Protein AF-A0A1Y4AXN7-F1 (afdb_monomer_lite)

Foldseek 3Di:
DFWKWKAFQVDGDIDIADDPDQLRRLVVVQCCCVVVVVDPHDDSVRMDTDTDDDDPDPDDDDDD

Radius of gyration: 12.22 Å; chains: 1; bounding box: 35×19×26 Å

pLDDT: mean 86.27, std 16.47, range [35.47, 97.88]

Structure (mmCIF, N/CA/C/O backbone):
data_AF-A0A1Y4AXN7-F1
#
_entry.id   AF-A0A1Y4AXN7-F1
#
loop_
_atom_site.group_PDB
_atom_site.id
_atom_site.type_symbol
_atom_site.label_atom_id
_atom_site.label_alt_id
_atom_site.label_comp_id
_atom_site.label_asym_id
_atom_site.label_entity_id
_atom_site.label_seq_id
_atom_site.pdbx_PDB_ins_code
_atom_site.Cartn_x
_atom_site.Cartn_y
_atom_site.Cartn_z
_atom_site.occupancy
_atom_site.B_iso_or_equiv
_atom_site.auth_seq_id
_atom_site.auth_comp_id
_atom_site.auth_asym_id
_atom_site.auth_atom_id
_atom_site.pdbx_PDB_model_num
ATOM 1 N N . MET A 1 1 ? -0.589 -1.794 15.355 1.00 80.44 1 MET A N 1
ATOM 2 C CA . MET A 1 1 ? -0.774 -2.593 14.132 1.00 80.44 1 MET A CA 1
ATOM 3 C C . MET A 1 1 ? -2.219 -2.525 13.665 1.00 80.44 1 MET A C 1
ATOM 5 O O . MET A 1 1 ? -3.116 -2.921 14.403 1.00 80.44 1 MET A O 1
ATOM 9 N N . LYS A 1 2 ? -2.420 -1.959 12.476 1.00 89.94 2 LYS A N 1
ATOM 10 C CA . LYS A 1 2 ? -3.706 -1.739 11.804 1.00 89.94 2 LYS A CA 1
ATOM 11 C C . LYS A 1 2 ? -3.718 -2.493 10.475 1.00 89.94 2 LYS A C 1
ATOM 13 O O . LYS A 1 2 ? -2.654 -2.885 9.992 1.00 89.94 2 LYS A O 1
ATOM 18 N N . LEU A 1 3 ? -4.903 -2.717 9.916 1.00 92.62 3 LEU A N 1
ATOM 19 C CA . LEU A 1 3 ? -5.071 -3.283 8.579 1.00 92.62 3 LEU A CA 1
ATOM 20 C C . LEU A 1 3 ? -5.276 -2.139 7.582 1.00 92.62 3 LEU A C 1
ATOM 22 O O . LEU A 1 3 ? -5.990 -1.187 7.887 1.00 92.62 3 LEU A O 1
ATOM 26 N N . TRP A 1 4 ? -4.666 -2.239 6.407 1.00 93.94 4 TRP A N 1
ATOM 27 C CA . TRP A 1 4 ? -4.721 -1.215 5.369 1.00 93.94 4 TRP A CA 1
ATOM 28 C C . TRP A 1 4 ? -5.175 -1.827 4.049 1.00 93.94 4 TRP A C 1
ATOM 30 O O . TRP A 1 4 ? -4.716 -2.907 3.671 1.00 93.94 4 TRP A O 1
ATOM 40 N N . SER A 1 5 ? -6.091 -1.133 3.381 1.00 93.00 5 SER A N 1
ATOM 41 C CA . SER A 1 5 ? -6.486 -1.374 1.998 1.00 93.00 5 SER A CA 1
ATOM 42 C C . SER A 1 5 ? -5.584 -0.526 1.114 1.00 93.00 5 SER A C 1
ATOM 44 O O . SER A 1 5 ? -5.641 0.698 1.202 1.00 93.00 5 SER A O 1
ATOM 46 N N . LEU A 1 6 ? -4.729 -1.155 0.314 1.00 94.69 6 LEU A N 1
ATOM 47 C CA . LEU A 1 6 ? -3.754 -0.471 -0.527 1.00 94.69 6 LEU A CA 1
ATOM 48 C C . LEU A 1 6 ? -4.099 -0.656 -2.004 1.00 94.69 6 LEU A C 1
ATOM 50 O O . LEU A 1 6 ? -4.521 -1.740 -2.421 1.00 94.69 6 LEU A O 1
ATOM 54 N N . HIS A 1 7 ? -3.856 0.379 -2.795 1.00 94.88 7 HIS A N 1
ATOM 55 C CA . HIS A 1 7 ? -3.978 0.352 -4.245 1.00 94.88 7 HIS A CA 1
ATOM 56 C C . HIS A 1 7 ? -2.757 1.011 -4.884 1.00 94.88 7 HIS A C 1
ATOM 58 O O . HIS A 1 7 ? -2.206 1.979 -4.360 1.00 94.88 7 HIS A O 1
ATOM 64 N N . ASN A 1 8 ? -2.316 0.451 -6.005 1.00 94.31 8 ASN A N 1
ATOM 65 C CA . ASN A 1 8 ? -1.236 1.020 -6.792 1.00 94.31 8 ASN A CA 1
ATOM 66 C C . ASN A 1 8 ? -1.815 2.026 -7.798 1.00 94.31 8 ASN A C 1
ATOM 68 O O . ASN A 1 8 ? -2.742 1.710 -8.539 1.00 94.31 8 ASN A O 1
ATOM 72 N N . GLU A 1 9 ? -1.278 3.240 -7.836 1.00 92.62 9 GLU A N 1
ATOM 73 C CA . GLU A 1 9 ? -1.754 4.308 -8.723 1.00 92.62 9 GLU A CA 1
ATOM 74 C C . GLU A 1 9 ? -1.219 4.169 -10.158 1.00 92.62 9 GLU A C 1
ATOM 76 O O . GLU A 1 9 ? -1.786 4.718 -11.103 1.00 92.62 9 GLU A O 1
ATOM 81 N N . SER A 1 10 ? -0.122 3.428 -10.337 1.00 90.31 10 SER A N 1
ATOM 82 C CA . SER A 1 10 ? 0.538 3.226 -11.634 1.00 90.31 10 SER A CA 1
ATOM 83 C C . SER A 1 10 ? 0.111 1.936 -12.344 1.00 90.31 10 SER A C 1
ATOM 85 O O . SER A 1 10 ? 0.355 1.787 -13.543 1.00 90.31 10 SER A O 1
ATOM 87 N N . GLN A 1 11 ? -0.496 0.985 -11.628 1.00 86.62 11 GLN A N 1
ATOM 88 C CA . GLN A 1 11 ? -0.860 -0.344 -12.130 1.00 86.62 11 GLN A CA 1
ATOM 89 C C . GLN A 1 11 ? -2.164 -0.829 -11.484 1.00 86.62 11 GLN A C 1
ATOM 91 O O . GLN A 1 11 ? -2.426 -0.529 -10.328 1.00 86.62 11 GLN A O 1
ATOM 96 N N . MET A 1 12 ? -2.962 -1.648 -12.181 1.00 88.56 12 MET A N 1
ATOM 97 C CA . MET A 1 12 ? -4.137 -2.299 -11.573 1.00 88.56 12 MET A CA 1
ATOM 98 C C . MET A 1 12 ? -3.701 -3.391 -10.586 1.00 88.56 12 MET A C 1
ATOM 100 O O . MET A 1 12 ? -3.635 -4.573 -10.927 1.00 88.56 12 MET A O 1
ATOM 104 N N . MET A 1 13 ? -3.381 -2.985 -9.360 1.00 90.06 13 MET A N 1
ATOM 105 C CA . MET A 1 13 ? -2.946 -3.866 -8.285 1.00 90.06 13 MET A CA 1
ATOM 106 C C . MET A 1 13 ? -3.490 -3.375 -6.948 1.00 90.06 13 MET A C 1
ATOM 108 O O . 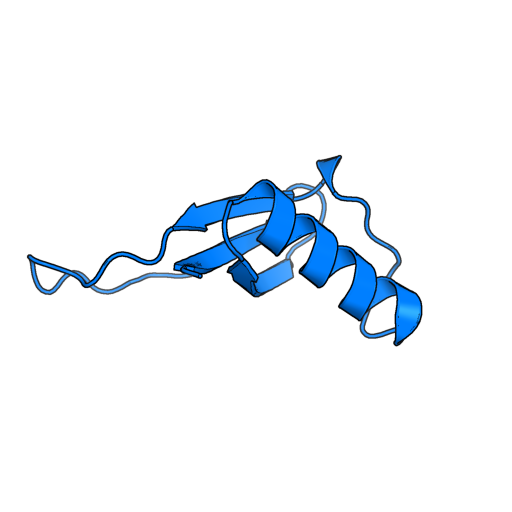MET A 1 13 ? -3.418 -2.191 -6.630 1.00 90.06 13 MET A O 1
ATOM 112 N N . TYR A 1 14 ? -3.987 -4.318 -6.152 1.00 92.19 14 TYR A N 1
ATOM 113 C CA . TYR A 1 14 ? -4.511 -4.070 -4.816 1.00 92.19 14 TYR A CA 1
ATOM 114 C C . TYR A 1 14 ? -3.832 -5.010 -3.830 1.00 92.19 14 TYR A C 1
ATOM 116 O O . TYR A 1 14 ? -3.530 -6.161 -4.160 1.00 92.19 14 TYR A O 1
ATOM 124 N N . ALA A 1 15 ? -3.615 -4.529 -2.614 1.00 92.62 15 ALA A N 1
ATOM 125 C CA . ALA A 1 15 ? -3.055 -5.323 -1.536 1.00 92.62 15 ALA A CA 1
ATOM 126 C C . ALA A 1 15 ? -3.778 -5.024 -0.226 1.00 92.62 15 ALA A C 1
ATOM 128 O O . ALA A 1 15 ? -4.303 -3.935 -0.009 1.00 92.62 15 ALA A O 1
ATOM 129 N N . VAL A 1 16 ? -3.777 -6.005 0.670 1.00 92.75 16 VAL A N 1
ATOM 130 C CA . VAL A 1 16 ? -4.206 -5.818 2.053 1.00 92.75 16 VAL A CA 1
ATOM 131 C C . VAL A 1 16 ? -3.013 -6.132 2.939 1.00 92.75 16 VAL A C 1
ATOM 133 O O . VAL A 1 16 ? -2.475 -7.238 2.880 1.00 92.75 16 VAL A O 1
ATOM 136 N N . ALA A 1 17 ? -2.590 -5.160 3.743 1.00 94.00 17 ALA A N 1
ATOM 137 C CA . ALA A 1 17 ? -1.363 -5.265 4.523 1.00 94.00 17 ALA A CA 1
ATOM 138 C C . ALA A 1 17 ? -1.546 -4.774 5.959 1.00 94.00 17 ALA A C 1
ATOM 140 O O . ALA A 1 17 ? -2.322 -3.861 6.242 1.00 94.00 17 ALA A O 1
ATOM 141 N N . TYR A 1 18 ? -0.799 -5.385 6.878 1.00 94.81 18 TYR A N 1
ATOM 142 C CA . TYR A 1 18 ? -0.679 -4.895 8.245 1.00 94.81 18 TYR A CA 1
ATOM 143 C C . TYR A 1 18 ? 0.439 -3.856 8.337 1.00 94.81 18 TYR A C 1
ATOM 145 O O . TYR A 1 18 ? 1.531 -4.080 7.814 1.00 94.81 18 TYR A O 1
ATOM 153 N N . GLY A 1 19 ? 0.192 -2.774 9.071 1.00 95.25 19 GLY A N 1
ATOM 154 C CA . GLY A 1 19 ? 1.206 -1.768 9.383 1.00 95.25 19 GLY A CA 1
ATOM 155 C C . GLY A 1 19 ? 0.796 -0.876 10.549 1.00 95.25 19 GLY A C 1
ATOM 156 O O . GLY A 1 19 ? -0.392 -0.752 10.869 1.00 95.25 19 GLY A O 1
ATOM 157 N N . ASP A 1 20 ? 1.768 -0.274 11.226 1.00 95.88 20 ASP A N 1
ATOM 158 C CA . ASP A 1 20 ? 1.500 0.702 12.292 1.00 95.88 20 ASP A CA 1
ATOM 159 C C . ASP A 1 20 ? 1.046 2.061 11.733 1.00 95.88 20 ASP A C 1
ATOM 161 O O . ASP A 1 20 ? 0.245 2.756 12.363 1.00 95.88 20 ASP A O 1
ATOM 165 N N . THR A 1 21 ? 1.487 2.390 10.518 1.00 96.62 21 THR A N 1
ATOM 166 C CA . THR A 1 21 ? 1.066 3.541 9.708 1.00 96.62 21 THR A CA 1
ATOM 167 C C . THR A 1 21 ? 0.805 3.092 8.266 1.00 96.62 21 THR A C 1
ATOM 169 O O . THR A 1 21 ? 1.180 1.979 7.892 1.00 96.62 21 THR A O 1
ATOM 172 N N . LEU A 1 22 ? 0.195 3.958 7.446 1.00 95.88 22 LEU A N 1
ATOM 173 C CA . LEU A 1 22 ? 0.021 3.710 6.009 1.00 95.88 22 LEU A CA 1
ATOM 174 C C . LEU A 1 22 ? 1.372 3.449 5.329 1.00 95.88 22 LEU A C 1
ATOM 176 O O . LEU A 1 22 ? 1.533 2.458 4.625 1.00 95.88 22 LEU A O 1
ATOM 180 N N . GLN A 1 23 ? 2.365 4.293 5.624 1.00 97.81 23 GLN A N 1
ATOM 181 C CA . GLN A 1 23 ? 3.716 4.178 5.078 1.00 97.81 23 GLN A CA 1
ATOM 182 C C . GLN A 1 23 ? 4.367 2.828 5.421 1.00 97.81 23 GLN A C 1
ATOM 184 O O . GLN A 1 23 ? 4.923 2.180 4.541 1.00 97.81 23 GLN A O 1
ATOM 189 N N . ASP A 1 24 ? 4.251 2.361 6.670 1.00 97.81 24 ASP A N 1
ATOM 190 C CA . ASP A 1 24 ? 4.777 1.047 7.079 1.00 97.81 24 ASP A CA 1
ATOM 191 C C . ASP A 1 24 ? 4.089 -0.102 6.316 1.00 97.81 24 ASP A C 1
ATOM 193 O O . ASP A 1 24 ? 4.746 -1.046 5.875 1.00 97.81 24 ASP A O 1
ATOM 197 N N . ALA A 1 25 ? 2.772 -0.015 6.096 1.00 97.44 25 ALA A N 1
ATOM 198 C CA . ALA A 1 25 ? 2.040 -1.011 5.311 1.00 97.44 25 ALA A CA 1
ATOM 199 C C . ALA A 1 25 ? 2.472 -1.024 3.830 1.00 97.44 25 ALA A C 1
ATOM 201 O O . ALA A 1 25 ? 2.652 -2.102 3.250 1.00 97.44 25 ALA A O 1
ATOM 202 N N . ILE A 1 26 ? 2.690 0.152 3.232 1.00 97.88 26 ILE A N 1
ATOM 203 C CA . ILE A 1 26 ? 3.185 0.301 1.855 1.00 97.88 26 ILE A CA 1
ATOM 204 C C . ILE A 1 26 ? 4.600 -0.271 1.719 1.00 97.88 26 ILE A C 1
ATOM 206 O O . ILE A 1 26 ? 4.858 -1.075 0.821 1.00 97.88 26 ILE A O 1
ATOM 210 N N . GLU A 1 27 ? 5.514 0.086 2.624 1.00 97.88 27 GLU A N 1
ATOM 211 C CA . GLU A 1 27 ? 6.905 -0.379 2.591 1.00 97.88 27 GLU A CA 1
ATOM 212 C C . GLU A 1 27 ? 6.997 -1.903 2.703 1.00 97.88 27 GLU A C 1
ATOM 214 O O . GLU A 1 27 ? 7.734 -2.547 1.951 1.00 97.88 27 GLU A O 1
ATOM 219 N N . ARG A 1 28 ? 6.197 -2.505 3.591 1.00 96.56 28 ARG A N 1
ATOM 220 C CA . ARG A 1 28 ? 6.101 -3.967 3.719 1.00 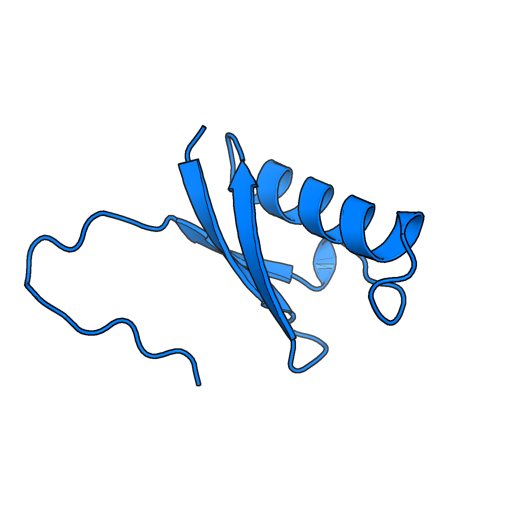96.56 28 ARG A CA 1
ATOM 221 C C . ARG A 1 28 ? 5.574 -4.623 2.451 1.00 96.56 28 ARG A C 1
ATOM 223 O O . ARG A 1 28 ? 6.099 -5.665 2.067 1.00 96.56 28 ARG A O 1
ATOM 230 N N . THR A 1 29 ? 4.575 -4.018 1.813 1.00 96.38 29 THR A N 1
ATOM 231 C CA . THR A 1 29 ? 3.987 -4.517 0.562 1.00 96.38 29 THR A CA 1
ATOM 232 C C . THR A 1 29 ? 5.003 -4.470 -0.575 1.00 96.38 29 THR A C 1
ATOM 234 O O . THR A 1 29 ? 5.228 -5.484 -1.234 1.00 96.38 29 THR A O 1
ATOM 237 N N . CYS A 1 30 ? 5.692 -3.338 -0.753 1.00 96.56 30 CYS A N 1
ATOM 238 C CA . CYS A 1 30 ? 6.743 -3.199 -1.762 1.00 96.56 30 CYS A CA 1
ATOM 239 C C . CYS A 1 30 ? 7.879 -4.199 -1.525 1.00 96.56 30 CYS A C 1
ATOM 241 O O . CYS A 1 30 ? 8.324 -4.861 -2.461 1.00 96.56 30 CYS A O 1
ATOM 243 N N . ARG A 1 31 ? 8.317 -4.360 -0.268 1.00 97.19 31 ARG A N 1
ATOM 244 C CA . ARG A 1 31 ? 9.344 -5.341 0.094 1.00 97.19 31 ARG A CA 1
ATOM 245 C C . ARG A 1 31 ? 8.909 -6.769 -0.238 1.00 97.19 31 ARG A C 1
ATOM 247 O O . ARG A 1 31 ? 9.664 -7.483 -0.886 1.00 97.19 31 ARG A O 1
ATOM 254 N N . GLU A 1 32 ? 7.697 -7.170 0.149 1.00 95.88 32 GLU A N 1
ATOM 255 C CA . GLU A 1 32 ? 7.173 -8.513 -0.138 1.00 95.88 32 GLU A CA 1
ATOM 256 C C . GLU A 1 32 ? 7.108 -8.786 -1.646 1.00 95.88 32 GLU A C 1
ATOM 258 O O . GLU A 1 32 ? 7.506 -9.865 -2.087 1.00 95.88 32 GLU A O 1
ATOM 263 N N . ILE A 1 33 ? 6.651 -7.814 -2.441 1.00 94.88 33 ILE A N 1
ATOM 264 C CA . ILE A 1 33 ? 6.569 -7.947 -3.900 1.00 94.88 33 ILE A CA 1
ATOM 265 C C . ILE A 1 33 ? 7.962 -8.083 -4.515 1.00 94.88 33 ILE A C 1
ATOM 267 O O . ILE A 1 33 ? 8.197 -9.023 -5.278 1.00 94.88 33 ILE A O 1
ATOM 271 N N . ASN A 1 34 ? 8.874 -7.177 -4.160 1.00 96.56 34 ASN A N 1
ATOM 272 C CA . ASN A 1 34 ? 10.186 -7.068 -4.789 1.00 96.56 34 ASN A CA 1
ATOM 273 C C . ASN A 1 34 ? 11.137 -8.195 -4.358 1.00 96.56 34 ASN A C 1
ATOM 275 O O . ASN A 1 34 ? 11.826 -8.764 -5.199 1.00 96.56 34 ASN A O 1
ATOM 279 N N . GLU A 1 35 ? 11.177 -8.549 -3.069 1.00 97.56 35 GLU A N 1
ATOM 280 C CA . GLU A 1 35 ? 12.087 -9.590 -2.563 1.00 97.56 35 GLU A CA 1
ATOM 281 C C . GLU A 1 35 ? 11.646 -10.999 -2.982 1.00 97.56 35 GLU A C 1
ATOM 283 O O . GLU A 1 35 ? 12.489 -11.870 -3.200 1.00 97.56 35 GLU A O 1
ATOM 288 N N . ASN A 1 36 ? 10.337 -11.224 -3.142 1.00 96.38 36 ASN A N 1
ATOM 289 C CA . ASN A 1 36 ? 9.792 -12.538 -3.496 1.00 96.38 36 ASN A CA 1
ATOM 290 C C . ASN A 1 36 ? 9.351 -12.647 -4.964 1.00 96.38 36 ASN A C 1
ATOM 292 O O . ASN A 1 36 ? 8.779 -13.671 -5.341 1.00 96.38 36 ASN A O 1
ATOM 296 N N . ASN A 1 37 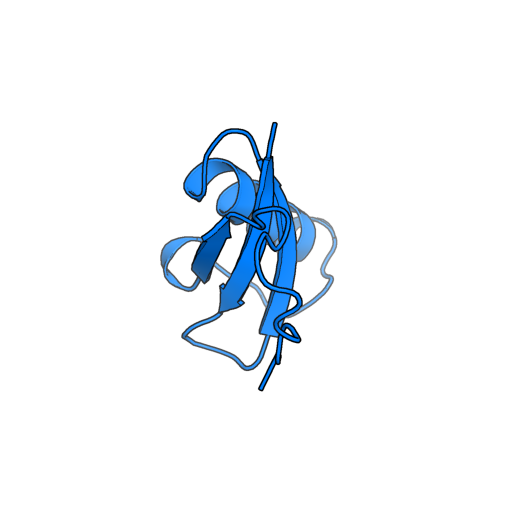? 9.593 -11.620 -5.789 1.00 92.12 37 ASN A N 1
ATOM 297 C CA . ASN A 1 37 ? 9.180 -11.553 -7.197 1.00 92.12 37 ASN A CA 1
ATOM 298 C C . ASN A 1 37 ? 7.698 -11.928 -7.406 1.00 92.12 37 ASN A C 1
ATOM 300 O O . ASN A 1 37 ? 7.357 -12.710 -8.296 1.00 92.12 37 ASN A O 1
ATOM 304 N N . ARG A 1 38 ? 6.806 -11.412 -6.548 1.00 87.06 38 ARG A N 1
ATOM 305 C CA . ARG A 1 38 ? 5.358 -11.698 -6.637 1.00 87.06 38 ARG A CA 1
ATOM 306 C C . ARG A 1 38 ? 4.699 -11.009 -7.834 1.00 87.06 38 ARG A C 1
ATOM 308 O O . ARG A 1 38 ? 3.639 -11.452 -8.266 1.00 87.06 38 ARG A O 1
ATOM 315 N N . SER A 1 39 ? 5.309 -9.933 -8.328 1.00 88.06 39 SER A N 1
ATOM 316 C CA . SER A 1 39 ? 4.876 -9.141 -9.479 1.00 88.06 39 SER A CA 1
ATOM 317 C C . SER A 1 39 ? 6.069 -8.374 -10.068 1.00 88.06 39 SER A C 1
ATOM 319 O O . SER A 1 39 ? 7.209 -8.561 -9.636 1.00 88.06 39 SER A O 1
ATOM 321 N N . GLU A 1 40 ? 5.801 -7.505 -11.043 1.00 90.81 40 GLU A N 1
ATOM 322 C CA . GLU A 1 40 ? 6.721 -6.451 -11.465 1.00 90.81 40 GLU A CA 1
ATOM 323 C C . GLU A 1 40 ? 7.184 -5.595 -10.279 1.00 90.81 40 GLU A C 1
ATOM 325 O O . GLU A 1 40 ? 6.473 -5.425 -9.284 1.00 90.81 40 GLU A O 1
ATOM 330 N N . TYR A 1 41 ? 8.399 -5.060 -10.405 1.00 93.81 41 TYR A N 1
ATOM 331 C CA . TYR A 1 41 ? 8.992 -4.198 -9.393 1.00 93.81 41 TYR A CA 1
ATOM 332 C C . TYR A 1 41 ? 8.105 -2.979 -9.121 1.00 93.81 41 TYR A C 1
ATOM 334 O O . TYR A 1 41 ? 7.665 -2.304 -10.052 1.00 93.81 41 TYR A O 1
ATOM 342 N N . THR A 1 42 ? 7.920 -2.651 -7.843 1.00 95.12 42 THR A N 1
ATOM 343 C CA . THR A 1 42 ? 7.149 -1.480 -7.415 1.00 95.12 42 THR A CA 1
ATOM 344 C C . THR A 1 42 ? 7.875 -0.674 -6.342 1.00 95.12 42 THR A C 1
ATOM 346 O O . THR A 1 42 ? 8.662 -1.214 -5.566 1.00 95.12 42 THR A O 1
ATOM 349 N N . ALA A 1 43 ? 7.582 0.624 -6.270 1.00 96.75 43 ALA A N 1
ATOM 350 C CA . ALA A 1 43 ? 8.143 1.542 -5.284 1.00 96.75 43 ALA A CA 1
ATOM 351 C C . ALA A 1 43 ? 7.036 2.196 -4.429 1.00 96.75 43 ALA A C 1
ATOM 353 O O . ALA A 1 43 ? 5.905 2.288 -4.917 1.00 96.75 43 ALA A O 1
ATOM 354 N N . PRO A 1 44 ? 7.323 2.618 -3.180 1.00 97.12 44 PRO A N 1
ATOM 355 C CA . PRO A 1 44 ? 6.324 3.164 -2.255 1.00 97.12 44 PRO A CA 1
ATOM 356 C C . PRO A 1 44 ?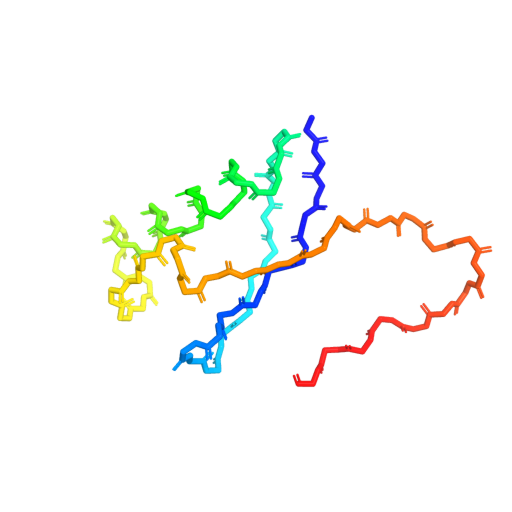 5.511 4.342 -2.799 1.00 97.12 44 PRO A C 1
ATOM 358 O O . PRO A 1 44 ? 4.323 4.433 -2.525 1.00 97.12 44 PRO A O 1
ATOM 361 N N . GLU A 1 45 ? 6.125 5.210 -3.600 1.00 96.94 45 GLU A N 1
ATOM 362 C CA . GLU A 1 45 ? 5.489 6.379 -4.217 1.00 96.94 45 GLU A CA 1
ATOM 363 C C . GLU A 1 45 ? 4.371 6.042 -5.213 1.00 96.94 45 GLU A C 1
ATOM 365 O O . GLU A 1 45 ? 3.609 6.927 -5.581 1.00 96.94 45 GLU A O 1
ATOM 370 N N . ASN A 1 46 ? 4.269 4.780 -5.642 1.00 96.62 46 ASN A N 1
ATOM 371 C CA . ASN A 1 46 ? 3.213 4.314 -6.539 1.00 96.62 46 ASN A CA 1
ATOM 372 C C . ASN A 1 46 ? 2.007 3.746 -5.782 1.00 96.62 46 ASN A C 1
ATOM 374 O O . ASN A 1 46 ? 1.117 3.194 -6.424 1.00 96.62 46 ASN A O 1
ATOM 378 N N . TRP A 1 47 ? 2.000 3.785 -4.450 1.00 96.62 47 TRP A N 1
ATOM 379 C CA . TRP A 1 47 ? 0.949 3.197 -3.627 1.00 96.62 47 TRP A CA 1
ATOM 380 C C . TRP A 1 47 ? 0.289 4.243 -2.743 1.00 96.62 47 TRP A C 1
ATOM 382 O O . TRP A 1 47 ? 0.962 5.054 -2.112 1.00 96.62 47 TRP A O 1
ATOM 392 N N . ASP A 1 48 ? -1.026 4.123 -2.622 1.00 96.38 48 ASP A N 1
ATOM 393 C CA . ASP A 1 48 ? -1.822 4.819 -1.620 1.00 96.38 48 ASP A CA 1
ATOM 394 C C . ASP A 1 48 ? -2.811 3.831 -0.979 1.00 96.38 48 ASP A C 1
ATOM 396 O O . ASP A 1 48 ? -2.872 2.643 -1.329 1.00 96.38 48 ASP A O 1
ATOM 400 N N . GLY A 1 49 ? -3.570 4.281 0.013 1.00 93.81 49 GLY A N 1
ATOM 401 C CA . GLY A 1 49 ? -4.528 3.429 0.688 1.00 93.81 49 GLY A CA 1
ATOM 402 C C . GLY A 1 49 ? -5.236 4.063 1.870 1.00 93.81 49 GLY A C 1
ATOM 403 O O . GLY A 1 49 ? -5.011 5.205 2.259 1.00 93.81 49 GLY A O 1
ATOM 404 N N . GLU A 1 50 ? -6.097 3.263 2.482 1.00 93.06 50 GLU A N 1
ATOM 405 C CA . GLU A 1 50 ? -6.906 3.668 3.624 1.00 93.06 50 GLU A CA 1
ATOM 406 C C . GLU A 1 50 ? -6.881 2.616 4.733 1.00 93.06 50 GLU A C 1
ATOM 408 O O . GLU A 1 50 ? -6.724 1.413 4.500 1.00 93.06 50 GLU A O 1
ATOM 413 N N . GLU A 1 51 ? -7.015 3.075 5.977 1.00 91.12 51 GLU A N 1
ATOM 414 C CA . GLU A 1 51 ? -7.140 2.182 7.124 1.00 91.12 51 GLU A CA 1
ATOM 415 C C . GLU A 1 51 ? -8.471 1.431 7.041 1.00 91.12 51 GLU A C 1
ATOM 417 O O . GLU A 1 51 ? -9.546 2.037 6.981 1.00 91.12 51 GLU A O 1
ATOM 422 N N . PHE A 1 52 ? -8.402 0.103 7.115 1.00 84.25 52 PHE A N 1
ATOM 423 C CA . PHE A 1 52 ? -9.577 -0.735 7.293 1.00 84.25 52 PHE A CA 1
ATOM 424 C C . PHE A 1 52 ? -10.183 -0.449 8.668 1.00 84.25 52 PHE A C 1
ATOM 426 O O . PHE A 1 52 ? -9.692 -0.913 9.698 1.00 84.25 52 PHE A O 1
ATOM 433 N N . ASN A 1 53 ? -11.276 0.305 8.680 1.00 72.12 53 ASN A N 1
ATOM 434 C CA . ASN A 1 53 ? -12.062 0.541 9.880 1.00 72.12 53 ASN A CA 1
ATOM 435 C C . ASN A 1 53 ? -13.231 -0.446 9.934 1.00 72.12 53 ASN A C 1
ATOM 437 O O . ASN A 1 53 ? -13.915 -0.662 8.931 1.00 72.12 53 ASN A O 1
ATOM 441 N N . GLU A 1 54 ? -13.485 -1.029 11.111 1.00 63.25 54 GLU A N 1
ATOM 442 C CA . GLU A 1 54 ? -14.703 -1.810 11.333 1.00 63.25 54 GLU A CA 1
ATOM 443 C C . GLU A 1 54 ? -15.919 -0.954 10.975 1.00 63.25 54 GLU A C 1
ATOM 445 O O . GLU A 1 54 ? -16.164 0.128 11.516 1.00 63.25 54 GLU A O 1
ATOM 450 N N . ASN A 1 55 ? -16.660 -1.446 9.996 1.00 57.53 55 ASN A N 1
ATOM 451 C CA . ASN A 1 55 ? -17.794 -0.777 9.405 1.00 57.53 55 ASN A CA 1
ATOM 452 C C . ASN A 1 55 ? -18.901 -0.552 10.443 1.00 57.53 55 ASN A C 1
ATOM 454 O O . ASN A 1 55 ? -19.616 -1.480 10.818 1.00 57.53 55 ASN A O 1
ATOM 458 N N . LYS A 1 56 ? -19.083 0.697 10.880 1.00 50.44 56 LYS A N 1
ATOM 459 C CA . LYS A 1 56 ? -20.151 1.072 11.823 1.00 50.44 56 LYS A CA 1
ATOM 460 C C . LYS A 1 56 ? -21.553 1.116 11.196 1.00 50.44 56 LYS A C 1
ATOM 462 O O . LYS A 1 56 ? -22.519 1.267 11.938 1.00 50.44 56 LYS A O 1
ATOM 467 N N . TYR A 1 57 ? -21.682 0.992 9.870 1.00 55.72 57 TYR A N 1
ATOM 468 C CA . TYR A 1 57 ? -22.931 1.281 9.148 1.00 55.72 57 TYR A CA 1
ATOM 469 C C . TYR A 1 57 ? -23.366 0.203 8.137 1.00 55.72 57 TYR A C 1
ATOM 471 O O . TYR A 1 57 ? -24.241 0.460 7.316 1.00 55.72 57 TYR A O 1
ATOM 479 N N . GLY A 1 58 ? -22.792 -1.004 8.174 1.00 53.78 58 GLY A N 1
ATO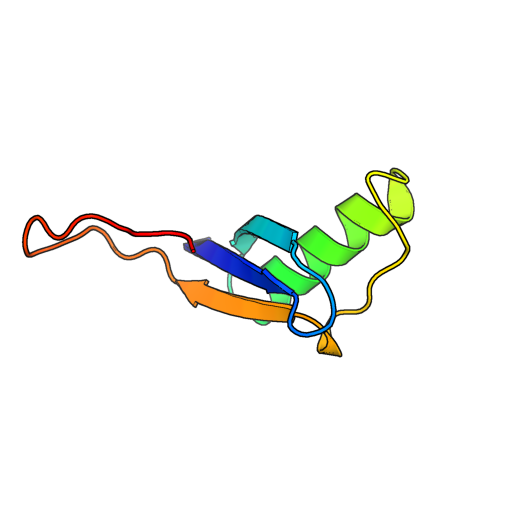M 480 C CA . GLY A 1 58 ? -23.193 -2.108 7.286 1.00 53.78 58 GLY A CA 1
ATOM 481 C C . GLY A 1 58 ? -22.915 -1.884 5.789 1.00 53.78 58 GLY A C 1
ATOM 482 O O . GLY A 1 58 ? -23.429 -2.628 4.960 1.00 53.78 58 GLY A O 1
ATOM 483 N N . GLY A 1 59 ? -22.104 -0.882 5.426 1.00 48.72 59 GLY A N 1
ATOM 484 C CA . GLY A 1 59 ? -21.701 -0.592 4.046 1.00 48.72 59 GLY A CA 1
ATOM 485 C C . GLY A 1 59 ? -20.749 -1.632 3.441 1.00 48.72 59 GLY A C 1
ATOM 486 O O . GLY A 1 59 ? -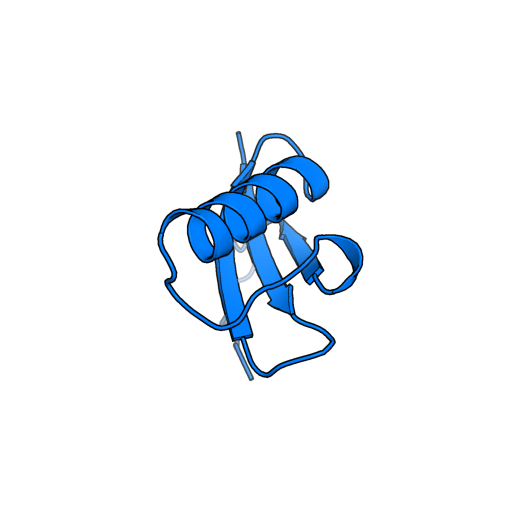19.687 -1.913 3.984 1.00 48.72 59 GLY A O 1
ATOM 487 N N . VAL A 1 60 ? -21.133 -2.209 2.309 1.00 53.69 60 VAL A N 1
ATOM 488 C CA . VAL A 1 60 ? -20.282 -3.076 1.483 1.00 53.69 60 VAL A CA 1
ATOM 489 C C . VAL A 1 60 ? -18.993 -2.336 1.106 1.00 53.69 60 VAL A C 1
ATOM 491 O O . VAL A 1 60 ? -19.055 -1.191 0.668 1.00 53.69 60 VAL A O 1
ATOM 494 N N . ILE A 1 61 ? -17.840 -2.993 1.249 1.00 53.09 61 ILE A N 1
ATOM 495 C CA . ILE A 1 61 ? -16.561 -2.493 0.728 1.00 53.09 61 ILE A CA 1
ATOM 496 C C . ILE A 1 61 ? -16.462 -2.967 -0.723 1.00 53.09 61 ILE A C 1
ATOM 498 O O . ILE A 1 61 ? -16.404 -4.170 -0.981 1.00 53.09 61 ILE A O 1
ATOM 502 N N . LEU A 1 62 ? -16.527 -2.029 -1.668 1.00 49.25 62 LEU A N 1
ATOM 503 C CA . LEU A 1 62 ? -16.386 -2.300 -3.097 1.00 49.25 62 LEU A CA 1
ATOM 504 C C . LEU A 1 62 ? -14.941 -2.018 -3.510 1.00 49.25 62 LEU A C 1
ATOM 506 O O . LEU A 1 62 ? -14.478 -0.890 -3.387 1.00 49.25 62 LEU A O 1
ATOM 510 N N . PHE A 1 63 ? -14.258 -3.039 -4.018 1.00 49.84 63 PHE A N 1
ATOM 511 C CA . PHE A 1 63 ? -12.997 -2.891 -4.739 1.00 49.84 63 PHE A CA 1
ATOM 512 C C . PHE A 1 63 ? -13.336 -2.863 -6.233 1.00 49.84 63 PHE A C 1
ATOM 514 O O . PHE A 1 63 ? -13.913 -3.833 -6.732 1.00 49.84 63 PHE A O 1
ATOM 521 N N . THR A 1 64 ? -13.055 -1.754 -6.920 1.00 35.47 64 THR A N 1
ATOM 522 C CA . THR A 1 64 ? -13.204 -1.614 -8.383 1.00 35.47 64 THR A CA 1
ATOM 523 C C . THR A 1 64 ? -11.857 -1.448 -9.039 1.00 35.47 64 THR A C 1
ATOM 525 O O . THR A 1 64 ? -11.061 -0.670 -8.467 1.00 35.47 64 THR A O 1
#

Sequence (64 aa):
MKLWSLHNESQMMYAVAYGDTLQDAIERTCREINENNRSEYTAPENWDGEEFNENKYGGVILFT

Secondary structure (DSSP, 8-state):
-EEEEEEESSSS-EEEEEESSHHHHHHHHHHHHHHTTSSS---GGGEEEEE----TT-------